Protein AF-A0A841VT91-F1 (afdb_monomer_lite)

pLDDT: mean 82.12, std 13.59, range [42.03, 96.12]

Foldseek 3Di:
DDDDAAEFEFEDQDPFKWKWWWKDAPNDIFTWIAGPVVLDIDGDDPVVVCVQPDDDPPTDGAADDPVVQVVRRVSNLVSVCVVVVHDSVRMGTHYMYIHHYPPDDHPVVVVVVVD

Radius of gyration: 14.69 Å; chains: 1; bounding box: 45×31×35 Å

Secondary structure (DSSP, 8-state):
-----EEEEEEESSSS-EEEEEEEETTEEEEEEEEGGGTEEE---HHHHHHHH---TT--B----HHHHHHHHHHHHHHHHHHHT--GGG-EEEEEEEEEETTSPPHHHHHHTT-

Structure (mmCIF, N/CA/C/O backbone):
data_AF-A0A841VT91-F1
#
_entry.id   AF-A0A841VT91-F1
#
loop_
_atom_site.group_PDB
_atom_site.id
_atom_site.type_symbol
_atom_site.label_atom_id
_atom_site.label_alt_id
_atom_site.label_comp_id
_atom_site.label_asym_id
_atom_site.label_entity_id
_atom_site.label_seq_id
_atom_site.pdbx_PDB_ins_code
_atom_site.Cartn_x
_atom_site.Cartn_y
_atom_site.Cartn_z
_atom_site.occupancy
_atom_site.B_iso_or_equiv
_atom_site.auth_seq_id
_atom_site.auth_comp_id
_atom_site.auth_asym_id
_atom_site.auth_atom_id
_atom_site.pdbx_PDB_model_num
ATOM 1 N N . ARG A 1 1 ? 3.147 -4.974 18.853 1.00 42.34 1 ARG A N 1
ATOM 2 C CA . ARG A 1 1 ? 3.419 -6.268 18.176 1.00 42.34 1 ARG A CA 1
ATOM 3 C C . ARG A 1 1 ? 3.186 -6.048 16.687 1.00 42.34 1 ARG A C 1
ATOM 5 O O . ARG A 1 1 ? 2.037 -5.852 16.323 1.00 42.34 1 ARG A O 1
ATOM 12 N N . ARG A 1 2 ? 4.236 -5.997 15.857 1.00 49.66 2 ARG A N 1
ATOM 13 C CA . ARG A 1 2 ? 4.069 -5.920 14.396 1.00 49.66 2 ARG A CA 1
ATOM 14 C C . ARG A 1 2 ? 3.514 -7.267 13.924 1.00 49.66 2 ARG A C 1
ATOM 16 O O . ARG A 1 2 ? 4.205 -8.274 14.042 1.00 49.66 2 ARG A O 1
ATOM 23 N N . LYS A 1 3 ? 2.246 -7.314 13.512 1.00 55.97 3 LYS A N 1
ATOM 24 C CA . LYS A 1 3 ? 1.715 -8.465 12.771 1.00 55.97 3 LYS A CA 1
ATOM 25 C C . LYS A 1 3 ? 2.389 -8.451 11.395 1.00 55.97 3 LYS A C 1
ATOM 27 O O . LYS A 1 3 ? 2.467 -7.391 10.784 1.00 55.97 3 LYS A O 1
ATOM 32 N N . CYS A 1 4 ? 2.923 -9.590 10.955 1.00 54.09 4 CYS A N 1
ATOM 33 C CA . CYS A 1 4 ? 3.483 -9.730 9.610 1.00 54.09 4 CYS A CA 1
ATOM 34 C C . CYS A 1 4 ? 2.348 -9.567 8.596 1.00 54.09 4 CYS A C 1
ATOM 36 O O . CYS A 1 4 ? 1.509 -10.456 8.467 1.00 54.09 4 CYS A O 1
ATOM 38 N N . CYS A 1 5 ? 2.293 -8.422 7.924 1.00 66.56 5 CYS A N 1
ATOM 39 C CA . CYS A 1 5 ? 1.486 -8.265 6.723 1.00 66.56 5 CYS A CA 1
ATOM 40 C C . CYS A 1 5 ? 2.214 -8.913 5.543 1.00 66.56 5 CYS A C 1
ATOM 42 O O . CYS A 1 5 ? 3.443 -9.005 5.532 1.00 66.56 5 CYS A O 1
ATOM 44 N N . ILE A 1 6 ? 1.461 -9.333 4.534 1.00 80.38 6 ILE A N 1
ATOM 45 C CA . ILE A 1 6 ? 2.052 -9.805 3.281 1.00 80.38 6 ILE A CA 1
ATOM 46 C C . ILE A 1 6 ? 2.547 -8.582 2.508 1.00 80.38 6 ILE A C 1
ATOM 48 O O . ILE A 1 6 ? 1.780 -7.640 2.311 1.00 80.38 6 ILE A O 1
ATOM 52 N N . VAL A 1 7 ? 3.805 -8.600 2.075 1.00 81.25 7 VAL A N 1
ATOM 53 C CA . VAL A 1 7 ? 4.404 -7.552 1.242 1.00 81.25 7 VAL A CA 1
ATOM 54 C C . VAL A 1 7 ? 4.814 -8.172 -0.086 1.00 81.25 7 VAL A C 1
ATOM 56 O O . VAL A 1 7 ? 5.446 -9.227 -0.110 1.00 81.25 7 VAL A O 1
ATOM 59 N N . SER A 1 8 ? 4.416 -7.543 -1.185 1.00 82.56 8 SER A N 1
ATOM 60 C CA . SER A 1 8 ? 4.734 -7.976 -2.544 1.00 82.56 8 SER A CA 1
ATOM 61 C C . SER A 1 8 ? 4.929 -6.759 -3.448 1.00 82.56 8 SER A C 1
ATOM 63 O O . SER A 1 8 ? 4.567 -5.638 -3.083 1.00 82.56 8 SER A O 1
ATOM 65 N N . ALA A 1 9 ? 5.486 -6.974 -4.633 1.00 85.12 9 ALA A N 1
ATOM 66 C CA . ALA A 1 9 ? 5.634 -5.965 -5.665 1.00 85.12 9 ALA A CA 1
ATOM 67 C C . ALA A 1 9 ? 5.339 -6.593 -7.030 1.00 85.12 9 ALA A C 1
ATOM 69 O O . ALA A 1 9 ? 5.657 -7.761 -7.261 1.00 85.12 9 ALA A O 1
ATOM 70 N N . LYS A 1 10 ? 4.734 -5.820 -7.932 1.00 85.75 10 LYS A N 1
ATOM 71 C CA . LYS A 1 10 ? 4.525 -6.218 -9.324 1.00 85.75 10 LYS A CA 1
ATOM 72 C C . LYS A 1 10 ? 4.740 -5.048 -10.271 1.00 85.75 10 LYS A C 1
ATOM 74 O O . LYS A 1 10 ? 4.557 -3.891 -9.886 1.00 85.75 10 LYS A O 1
ATOM 79 N N . ILE A 1 11 ? 5.063 -5.374 -11.514 1.00 84.38 11 ILE A N 1
ATOM 80 C CA . ILE A 1 11 ? 5.121 -4.401 -12.599 1.00 84.38 11 ILE A CA 1
ATOM 81 C C . ILE A 1 11 ? 3.699 -3.947 -12.978 1.00 84.38 11 ILE A C 1
ATOM 83 O O . ILE A 1 11 ? 2.736 -4.720 -12.919 1.00 84.38 11 ILE A O 1
ATOM 87 N N . THR A 1 12 ? 3.553 -2.673 -13.333 1.00 82.44 12 THR A N 1
ATOM 88 C CA . THR A 1 12 ? 2.319 -2.063 -13.834 1.00 82.44 12 THR A CA 1
ATOM 89 C C . THR A 1 12 ? 2.586 -1.254 -15.103 1.00 82.44 12 THR A C 1
ATOM 91 O O . THR A 1 12 ? 3.668 -0.700 -15.291 1.00 82.44 12 THR A O 1
ATOM 94 N N . GLN A 1 13 ? 1.558 -1.151 -15.948 1.00 82.06 13 GLN A N 1
ATOM 95 C CA . GLN A 1 13 ? 1.547 -0.301 -17.144 1.00 82.06 13 GLN A CA 1
ATOM 96 C C . GLN A 1 13 ? 1.301 1.180 -16.814 1.00 82.06 13 GLN A C 1
ATOM 98 O O . GLN A 1 13 ? 1.413 2.041 -17.687 1.00 82.06 13 GLN A O 1
ATOM 103 N N . ASP A 1 14 ? 0.935 1.488 -15.567 1.00 83.88 14 ASP A N 1
ATOM 104 C CA . ASP A 1 14 ? 0.786 2.868 -15.118 1.00 83.88 14 ASP A CA 1
ATOM 105 C C . ASP A 1 14 ? 2.142 3.584 -15.107 1.00 83.88 14 ASP A C 1
ATOM 107 O O . ASP A 1 14 ? 3.165 3.025 -14.723 1.00 83.88 14 ASP A O 1
ATOM 111 N N . SER A 1 15 ? 2.143 4.865 -15.480 1.00 83.38 15 SER A N 1
ATOM 112 C CA . SER A 1 15 ? 3.361 5.683 -15.549 1.00 83.38 15 SER A CA 1
ATOM 113 C C . SER A 1 15 ? 3.877 6.160 -14.189 1.00 83.38 15 SER A C 1
ATOM 115 O O . SER A 1 15 ? 4.935 6.780 -14.117 1.00 83.38 15 SER A O 1
ATOM 117 N N . GLU A 1 16 ? 3.097 5.983 -13.122 1.00 87.69 16 GLU A N 1
ATOM 118 C CA . GLU A 1 16 ? 3.427 6.476 -11.785 1.00 87.69 16 GLU A CA 1
ATOM 119 C C . GLU A 1 16 ? 3.388 5.340 -10.762 1.00 87.69 16 GLU A C 1
ATOM 121 O O . GLU A 1 16 ? 2.418 4.574 -10.749 1.00 87.69 16 GLU A O 1
ATOM 126 N N . PRO A 1 17 ? 4.389 5.250 -9.867 1.00 90.25 17 PRO A N 1
ATOM 127 C CA . PRO A 1 17 ? 4.388 4.230 -8.838 1.00 90.25 17 PRO A CA 1
ATOM 128 C C . PRO A 1 17 ? 3.231 4.456 -7.881 1.00 90.25 17 PRO A C 1
ATOM 130 O O . PRO A 1 17 ? 2.852 5.590 -7.565 1.00 90.25 17 PRO A O 1
ATOM 133 N N . SER A 1 18 ? 2.652 3.361 -7.415 1.00 92.31 18 SER A N 1
ATOM 134 C CA . SER A 1 18 ? 1.570 3.392 -6.440 1.00 92.31 18 SER A CA 1
ATOM 135 C C . SER A 1 18 ? 1.669 2.205 -5.499 1.00 92.31 18 SER A C 1
ATOM 137 O O . SER A 1 18 ? 2.278 1.186 -5.807 1.00 92.31 18 SER A O 1
ATOM 139 N N . VAL A 1 19 ? 1.054 2.331 -4.330 1.00 92.75 19 VAL A N 1
ATOM 140 C CA . VAL A 1 19 ? 0.990 1.256 -3.345 1.00 92.75 19 VAL A CA 1
ATOM 141 C C . VAL A 1 19 ? -0.455 0.912 -3.077 1.00 92.75 19 VAL A C 1
ATOM 143 O O . VAL A 1 19 ? -1.253 1.763 -2.684 1.00 92.75 19 VAL A O 1
ATOM 146 N N . TYR A 1 20 ? -0.781 -0.354 -3.289 1.00 92.62 20 TYR A N 1
ATOM 147 C CA . TYR A 1 20 ? -2.021 -0.933 -2.824 1.00 92.62 20 TYR A CA 1
ATOM 148 C C . TYR A 1 20 ? -1.864 -1.384 -1.369 1.00 92.62 20 TYR A C 1
ATOM 150 O O . TYR A 1 20 ? -0.912 -2.091 -1.039 1.00 92.62 20 TYR A O 1
ATOM 158 N N . VAL A 1 21 ? -2.807 -1.002 -0.508 1.00 93.19 21 VAL A N 1
ATOM 159 C CA . VAL A 1 21 ? -2.866 -1.438 0.893 1.00 93.19 21 VAL A CA 1
ATOM 160 C C . VAL A 1 21 ? -4.258 -1.975 1.194 1.00 93.19 21 VAL A C 1
ATOM 162 O O . VAL A 1 21 ? -5.254 -1.266 1.045 1.00 93.19 21 VAL A O 1
ATOM 165 N N . LEU A 1 22 ? -4.325 -3.215 1.676 1.00 92.50 22 LEU A N 1
ATOM 166 C CA . LEU A 1 22 ? -5.528 -3.761 2.290 1.00 92.50 22 LEU A CA 1
ATOM 167 C C . LEU A 1 22 ? -5.429 -3.592 3.801 1.00 92.50 22 LEU A C 1
ATOM 169 O O . LEU A 1 22 ? -4.498 -4.100 4.434 1.00 92.50 22 LEU A O 1
ATOM 173 N N . LEU A 1 23 ? -6.418 -2.926 4.385 1.00 93.56 23 LEU A N 1
ATOM 174 C CA . LEU A 1 23 ? -6.518 -2.765 5.828 1.00 93.56 23 LEU A CA 1
ATOM 175 C C . LEU A 1 23 ? -7.887 -3.184 6.350 1.00 93.56 23 LEU A C 1
ATOM 177 O O . LEU A 1 23 ? -8.883 -3.157 5.629 1.00 93.56 23 LEU A O 1
ATOM 181 N N . ASN A 1 24 ? -7.927 -3.572 7.619 1.00 92.62 24 ASN A N 1
ATOM 182 C CA . ASN A 1 24 ? -9.151 -3.791 8.371 1.00 92.62 24 ASN A CA 1
ATOM 183 C C . ASN A 1 24 ? -9.293 -2.702 9.433 1.00 92.62 24 ASN A C 1
ATOM 185 O O . ASN A 1 24 ? -8.387 -2.473 10.234 1.00 92.62 24 ASN A O 1
ATOM 189 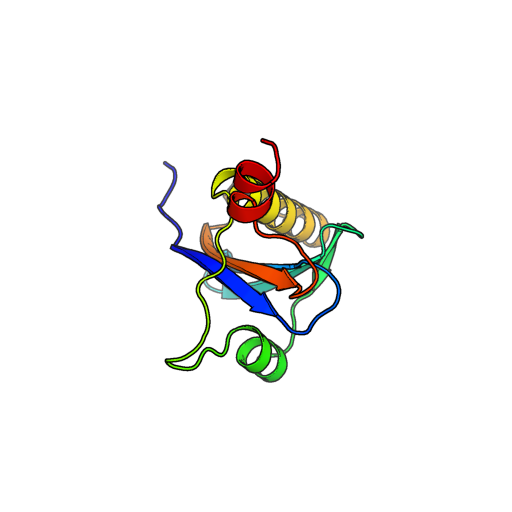N N . HIS A 1 25 ? -10.459 -2.071 9.451 1.00 94.50 25 HIS A N 1
ATOM 190 C CA . HIS A 1 25 ? -10.868 -1.122 10.471 1.00 94.50 25 HIS A CA 1
ATOM 191 C C . HIS A 1 25 ? -12.318 -1.430 10.856 1.00 94.50 25 HIS A C 1
ATOM 193 O O . HIS A 1 25 ? -13.196 -1.516 9.998 1.00 94.50 25 HIS A O 1
ATOM 199 N N . ASN A 1 26 ? -12.586 -1.652 12.147 1.00 91.88 26 ASN A N 1
ATOM 200 C CA . ASN A 1 26 ? -13.929 -1.955 12.661 1.00 91.88 26 ASN A CA 1
ATOM 201 C C . ASN A 1 26 ? -14.670 -3.088 11.916 1.00 91.88 26 ASN A C 1
ATOM 203 O O . ASN A 1 26 ? -15.867 -2.991 11.640 1.00 91.88 26 ASN A O 1
ATOM 207 N N . LYS A 1 27 ? -13.962 -4.189 11.619 1.00 90.81 27 LYS A N 1
ATOM 208 C CA . LYS A 1 27 ? -14.474 -5.371 10.888 1.00 90.81 27 LYS A CA 1
ATOM 209 C C . LYS A 1 27 ? -14.880 -5.082 9.437 1.00 90.81 27 LYS A C 1
ATOM 211 O O . LYS A 1 27 ? -15.627 -5.861 8.844 1.00 90.81 27 LYS A O 1
ATOM 216 N N . LYS A 1 28 ? -14.413 -3.970 8.870 1.00 92.81 28 LYS A N 1
ATOM 217 C CA . LYS A 1 28 ? -14.579 -3.626 7.460 1.00 92.81 28 LYS A CA 1
ATOM 218 C C . LYS A 1 28 ? -13.218 -3.577 6.788 1.00 92.81 28 LYS A C 1
ATOM 220 O O . LYS A 1 28 ? -12.279 -2.973 7.303 1.00 92.81 28 LYS A O 1
ATOM 225 N N . TYR A 1 29 ? -13.142 -4.214 5.627 1.00 92.00 29 TYR A N 1
ATOM 226 C CA . TYR A 1 29 ? -11.961 -4.175 4.782 1.00 92.00 29 TYR A CA 1
ATOM 227 C C . TYR A 1 29 ? -12.002 -2.941 3.887 1.00 92.00 29 TYR A C 1
ATOM 229 O O . TYR A 1 29 ? -13.019 -2.674 3.246 1.00 92.00 29 TYR A O 1
ATOM 237 N N . HIS A 1 30 ? -10.885 -2.225 3.829 1.00 93.19 30 HIS A N 1
ATOM 238 C CA . HIS A 1 30 ? -10.682 -1.086 2.947 1.00 93.19 30 HIS A CA 1
ATOM 239 C C . HIS A 1 30 ? -9.504 -1.372 2.023 1.00 93.19 30 HIS A C 1
ATOM 241 O O . HIS A 1 30 ? -8.401 -1.684 2.473 1.00 93.19 30 HIS A O 1
ATOM 247 N N . ALA A 1 31 ? -9.774 -1.278 0.726 1.00 93.44 31 ALA A N 1
ATOM 248 C CA . ALA A 1 31 ? -8.798 -1.416 -0.338 1.00 93.44 31 ALA A CA 1
ATOM 249 C C . ALA A 1 31 ? -8.339 -0.021 -0.755 1.00 93.44 31 ALA A C 1
ATOM 251 O O . ALA A 1 31 ? -9.106 0.734 -1.354 1.00 93.44 31 ALA A O 1
ATOM 252 N N . LEU A 1 32 ? -7.103 0.325 -0.416 1.00 94.62 32 LEU A N 1
ATOM 253 C CA . LEU A 1 32 ? -6.539 1.640 -0.674 1.00 94.62 32 LEU A CA 1
ATOM 254 C C . LEU A 1 32 ? -5.528 1.574 -1.808 1.00 94.62 32 LEU A C 1
ATOM 256 O O . LEU A 1 32 ? -4.748 0.630 -1.886 1.00 94.62 32 LEU A 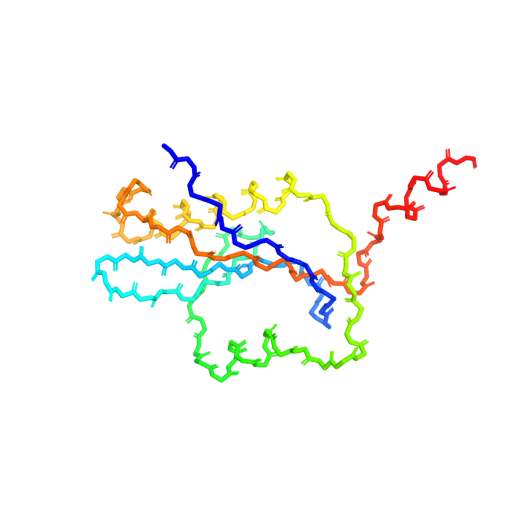O 1
ATOM 260 N N . VAL A 1 33 ? -5.501 2.610 -2.640 1.00 93.88 33 VAL A N 1
ATOM 261 C CA . VAL A 1 33 ? -4.400 2.879 -3.567 1.00 93.88 33 VAL A CA 1
ATOM 262 C C . VAL A 1 33 ? -3.831 4.249 -3.238 1.00 93.88 33 VAL A C 1
ATOM 264 O O . VAL A 1 33 ? -4.562 5.246 -3.229 1.00 93.88 33 VAL A O 1
ATOM 267 N N . TYR A 1 34 ? -2.536 4.278 -2.951 1.00 94.94 34 TYR A N 1
ATOM 268 C CA . TYR A 1 34 ? -1.780 5.473 -2.617 1.00 94.94 34 TYR A CA 1
ATOM 269 C C . TYR A 1 34 ? -0.777 5.801 -3.712 1.00 94.94 34 TYR A C 1
ATOM 271 O O . TYR A 1 34 ? 0.038 4.958 -4.077 1.00 94.94 34 TYR A O 1
ATOM 279 N N . THR A 1 35 ? -0.811 7.038 -4.198 1.00 93.25 35 THR A N 1
ATOM 280 C CA . THR A 1 35 ? 0.168 7.555 -5.157 1.00 93.25 35 THR A CA 1
ATOM 281 C C . THR A 1 35 ? 1.146 8.473 -4.410 1.00 93.25 35 THR A C 1
ATOM 283 O O . THR A 1 35 ? 0.749 9.564 -3.987 1.00 93.25 35 THR A O 1
ATOM 286 N N . PRO A 1 36 ? 2.425 8.083 -4.228 1.00 90.50 36 PRO A N 1
ATOM 287 C CA . PRO A 1 36 ? 3.373 8.839 -3.405 1.00 90.50 36 PRO A CA 1
ATOM 288 C C . PRO A 1 36 ? 3.630 10.258 -3.920 1.00 90.50 36 PRO A C 1
ATOM 290 O O . PRO A 1 36 ? 3.747 11.191 -3.128 1.00 90.50 36 PRO A O 1
ATOM 293 N N . LYS A 1 37 ? 3.640 10.438 -5.248 1.00 89.88 37 LYS A N 1
ATOM 294 C CA . LYS A 1 37 ? 3.926 11.715 -5.919 1.00 89.88 37 LYS A CA 1
ATOM 295 C C . LYS A 1 37 ? 3.026 12.867 -5.462 1.00 89.88 37 LYS A C 1
ATOM 297 O O . LYS A 1 37 ? 3.489 13.997 -5.350 1.00 89.88 37 LYS A O 1
ATOM 302 N N . ASN A 1 38 ? 1.744 12.596 -5.221 1.00 91.06 38 ASN A N 1
ATOM 303 C CA . ASN A 1 38 ? 0.752 13.602 -4.827 1.00 91.06 38 ASN A CA 1
ATOM 304 C C . ASN A 1 38 ? 0.116 13.319 -3.455 1.00 91.06 38 ASN A C 1
ATOM 306 O O . ASN A 1 38 ? -0.836 13.999 -3.076 1.00 91.06 38 ASN A O 1
ATOM 310 N N . GLN A 1 39 ? 0.631 12.321 -2.730 1.00 90.25 39 GLN A N 1
ATOM 311 C CA . GLN A 1 39 ? 0.131 11.858 -1.433 1.00 90.25 39 GLN A CA 1
ATOM 312 C C . GLN A 1 39 ? -1.374 11.535 -1.426 1.00 90.25 39 GLN A C 1
ATOM 314 O O . GLN A 1 39 ? -2.053 11.647 -0.401 1.00 90.25 39 GLN A O 1
ATOM 319 N N . GLN A 1 40 ? -1.925 11.150 -2.577 1.00 92.31 40 GLN A N 1
ATOM 320 C CA . GLN A 1 40 ? -3.352 10.908 -2.712 1.00 92.31 40 GLN A CA 1
ATOM 321 C C . GLN A 1 40 ? -3.689 9.464 -2.356 1.0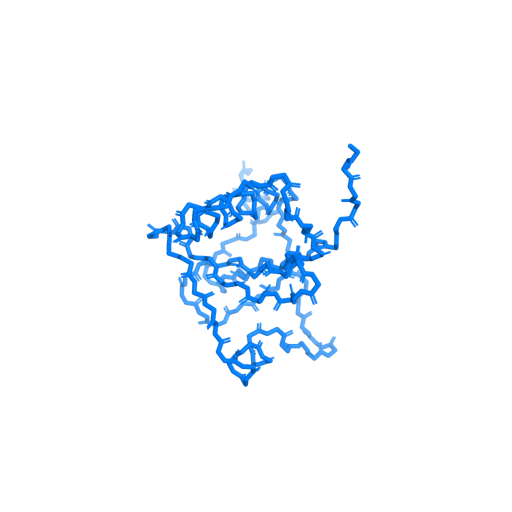0 92.31 40 GLN A C 1
ATOM 323 O O . GLN A 1 40 ? -3.120 8.532 -2.918 1.00 92.31 40 GLN A O 1
ATOM 328 N N . VAL A 1 41 ? -4.692 9.287 -1.493 1.00 94.00 41 VAL A N 1
ATOM 329 C CA . VAL A 1 41 ? -5.321 7.988 -1.226 1.00 94.00 41 VAL A CA 1
ATOM 330 C C . VAL A 1 41 ? -6.676 7.913 -1.917 1.00 94.00 41 VAL A C 1
ATOM 332 O O . VAL A 1 41 ? -7.517 8.814 -1.784 1.00 94.00 41 VAL A O 1
ATOM 335 N N . ARG A 1 42 ? -6.909 6.809 -2.625 1.00 93.31 42 ARG A N 1
ATOM 336 C CA . ARG A 1 42 ? -8.178 6.485 -3.281 1.00 93.31 42 ARG A CA 1
ATOM 337 C C . ARG A 1 42 ? -8.672 5.116 -2.817 1.00 93.31 42 ARG A C 1
ATOM 339 O O . ARG A 1 42 ? -7.871 4.232 -2.539 1.00 93.31 42 ARG A O 1
ATOM 346 N N . GLU A 1 43 ? -9.989 4.955 -2.787 1.00 91.69 43 GLU A N 1
ATOM 347 C CA . GLU A 1 43 ? -10.670 3.672 -2.570 1.00 91.69 43 GLU A CA 1
ATOM 348 C C . GLU A 1 43 ? -11.329 3.279 -3.901 1.00 91.69 43 GLU A C 1
ATOM 350 O O . GLU A 1 43 ? -12.452 3.715 -4.173 1.00 91.69 43 GLU A O 1
ATOM 355 N N . PRO A 1 44 ? -10.606 2.594 -4.810 1.00 87.06 44 PRO A N 1
ATOM 356 C CA . PRO A 1 44 ? -11.162 2.207 -6.101 1.00 87.06 44 PRO A CA 1
ATOM 357 C C . PRO A 1 44 ? -12.312 1.208 -5.938 1.00 87.06 44 PRO A C 1
ATOM 359 O O . PRO A 1 44 ? -12.377 0.450 -4.971 1.00 87.06 44 PRO A O 1
ATOM 362 N N . ASP A 1 45 ? -13.210 1.184 -6.924 1.00 86.31 45 ASP A N 1
ATOM 363 C CA . ASP A 1 45 ? -14.213 0.126 -7.019 1.00 86.31 45 ASP A CA 1
ATOM 364 C C . ASP A 1 45 ? -13.558 -1.257 -7.202 1.00 86.31 45 ASP A C 1
ATOM 366 O O . ASP A 1 45 ? -12.407 -1.381 -7.631 1.00 86.31 45 ASP A O 1
ATOM 370 N N . ILE A 1 46 ? -14.305 -2.312 -6.867 1.00 79.81 46 ILE A N 1
ATOM 371 C CA . ILE A 1 46 ? -13.785 -3.685 -6.850 1.00 79.81 46 ILE A CA 1
ATOM 372 C C . ILE A 1 46 ? -13.270 -4.144 -8.221 1.00 79.81 46 ILE A C 1
ATOM 374 O O . ILE A 1 46 ? -12.308 -4.900 -8.286 1.00 79.81 46 ILE A O 1
ATOM 378 N N . ILE A 1 47 ? -13.864 -3.670 -9.320 1.00 80.12 47 ILE A N 1
ATOM 379 C CA . ILE A 1 47 ? -13.464 -4.060 -10.679 1.00 80.12 47 ILE A CA 1
ATOM 380 C C . ILE A 1 47 ? -12.102 -3.450 -11.014 1.00 80.12 47 ILE A C 1
ATOM 382 O O . ILE A 1 47 ? -11.198 -4.158 -11.455 1.00 80.12 47 ILE A O 1
ATOM 386 N N . LYS A 1 48 ? -11.924 -2.150 -10.755 1.00 77.81 48 LYS A N 1
ATOM 387 C CA . LYS A 1 48 ? -10.634 -1.470 -10.933 1.00 77.81 48 LYS A CA 1
ATOM 388 C C . LYS A 1 48 ? -9.563 -2.066 -10.039 1.00 77.81 48 LYS A C 1
ATOM 390 O O . LYS A 1 48 ? -8.431 -2.215 -10.483 1.00 77.81 48 LYS A O 1
ATOM 395 N N . LEU A 1 49 ? -9.926 -2.433 -8.811 1.00 80.06 49 LEU A N 1
ATOM 396 C CA . LEU A 1 49 ? -9.005 -3.099 -7.906 1.00 80.06 49 LEU A CA 1
ATOM 397 C C . LEU A 1 49 ? -8.539 -4.441 -8.471 1.00 80.06 49 LEU A C 1
ATOM 399 O O . LEU A 1 49 ? -7.339 -4.681 -8.519 1.00 80.06 49 LEU A O 1
ATOM 403 N N . LEU A 1 50 ? -9.469 -5.295 -8.908 1.00 79.88 50 LEU A N 1
ATOM 404 C CA . LEU A 1 50 ? -9.140 -6.608 -9.462 1.00 79.88 50 LEU A CA 1
ATOM 405 C C . LEU A 1 50 ? -8.240 -6.488 -10.690 1.00 79.88 50 LEU A C 1
ATOM 407 O O . LEU A 1 50 ? -7.252 -7.206 -10.767 1.00 79.88 50 LEU A O 1
ATOM 411 N N . ASN A 1 51 ? -8.504 -5.537 -11.587 1.00 77.31 51 ASN A N 1
ATOM 412 C CA . ASN A 1 51 ? -7.617 -5.273 -12.724 1.00 77.31 51 ASN A CA 1
ATOM 413 C C . ASN A 1 51 ? -6.210 -4.849 -12.273 1.00 77.31 51 ASN A C 1
ATOM 415 O O . ASN A 1 51 ? -5.213 -5.259 -12.859 1.00 77.31 51 ASN A O 1
ATOM 419 N N . LEU A 1 52 ? -6.128 -4.060 -11.202 1.00 74.38 52 LEU A N 1
ATOM 420 C CA . LEU A 1 52 ? -4.878 -3.536 -10.666 1.00 74.38 52 LEU A CA 1
ATOM 421 C C . LEU A 1 52 ? -4.079 -4.565 -9.858 1.00 74.38 52 LEU A C 1
ATOM 423 O O . LEU A 1 52 ? -2.864 -4.439 -9.787 1.00 74.38 52 LEU A O 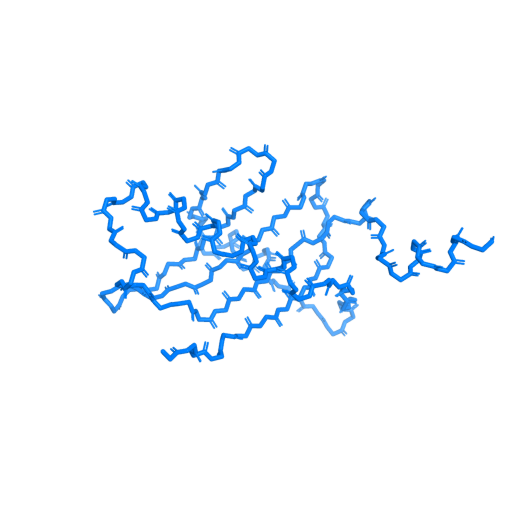1
ATOM 427 N N . ILE A 1 53 ? -4.695 -5.612 -9.302 1.00 74.75 53 ILE A N 1
ATOM 428 C CA . ILE A 1 53 ? -3.992 -6.678 -8.556 1.00 74.75 53 ILE A CA 1
ATOM 429 C C . ILE A 1 53 ? -3.928 -8.016 -9.299 1.00 74.75 53 ILE A C 1
ATOM 431 O O . ILE A 1 53 ? -3.228 -8.912 -8.840 1.00 74.75 53 ILE A O 1
ATOM 435 N N . ALA A 1 54 ? -4.619 -8.159 -10.432 1.00 74.19 54 ALA A N 1
ATOM 436 C CA . ALA A 1 54 ? -4.559 -9.365 -11.246 1.00 74.19 54 ALA A CA 1
ATOM 437 C C . ALA A 1 54 ? -3.115 -9.642 -11.681 1.00 74.19 54 ALA A C 1
ATOM 439 O O . ALA A 1 54 ? -2.413 -8.743 -12.155 1.00 74.19 54 ALA A O 1
ATOM 440 N N . CYS A 1 55 ? -2.704 -10.891 -11.506 1.00 67.81 55 CYS A N 1
ATOM 441 C CA . CYS A 1 55 ? -1.451 -11.443 -11.993 1.00 67.81 55 CYS A CA 1
ATOM 442 C C . CYS A 1 55 ? -1.781 -12.737 -12.743 1.00 67.81 55 CYS A C 1
ATOM 444 O O . CYS A 1 55 ? -2.716 -13.453 -12.373 1.00 67.81 55 CYS A O 1
ATOM 446 N N . ASN A 1 56 ? -1.033 -13.024 -13.798 1.00 68.44 56 ASN A N 1
ATOM 447 C CA . ASN A 1 56 ? -0.986 -14.333 -14.445 1.00 68.44 56 ASN A CA 1
ATOM 448 C C . ASN A 1 56 ? 0.298 -15.072 -14.021 1.00 68.44 56 ASN A C 1
ATOM 450 O O . ASN A 1 56 ? 1.133 -14.519 -13.307 1.00 68.44 56 ASN A O 1
ATOM 454 N N . GLU A 1 57 ? 0.444 -16.329 -14.441 1.00 60.44 57 GLU A N 1
ATOM 455 C CA . GLU A 1 57 ? 1.617 -17.157 -14.113 1.00 60.44 57 GLU A CA 1
ATOM 456 C C . GLU A 1 57 ? 2.934 -16.566 -14.652 1.00 60.44 57 GLU A C 1
ATOM 458 O O . GLU A 1 57 ? 3.992 -16.818 -14.082 1.00 60.44 57 GLU A O 1
ATOM 463 N N . ASP A 1 58 ? 2.851 -15.715 -15.678 1.00 64.12 58 ASP A N 1
ATOM 464 C CA . ASP A 1 58 ? 3.984 -15.041 -16.319 1.00 64.12 58 ASP A CA 1
ATOM 465 C C . ASP A 1 58 ? 4.295 -13.653 -15.722 1.00 64.12 58 ASP A C 1
ATOM 467 O O . ASP A 1 58 ? 5.148 -12.935 -16.241 1.00 64.12 58 ASP A O 1
ATOM 471 N N . THR A 1 59 ? 3.590 -13.222 -14.667 1.00 64.12 59 THR A N 1
ATOM 472 C CA . THR A 1 59 ? 3.790 -11.879 -14.098 1.00 64.12 59 THR A CA 1
ATOM 473 C C . THR A 1 59 ? 5.144 -11.800 -13.401 1.00 64.12 59 THR A C 1
ATOM 475 O O . THR A 1 59 ? 5.359 -12.442 -12.371 1.00 64.12 59 THR A O 1
ATOM 478 N N . GLU A 1 60 ? 6.043 -10.982 -13.951 1.00 61.03 60 GLU A N 1
ATOM 479 C CA . GLU A 1 60 ? 7.374 -10.752 -13.394 1.00 61.03 60 GLU A CA 1
ATOM 480 C C . GLU A 1 60 ? 7.297 -10.218 -11.958 1.00 61.03 60 GLU A C 1
ATOM 482 O O . GLU A 1 60 ? 6.560 -9.277 -11.636 1.00 61.03 60 GLU A O 1
ATOM 487 N N . ILE A 1 61 ? 8.083 -10.839 -11.078 1.00 63.91 61 ILE A N 1
ATOM 488 C CA . ILE A 1 61 ? 8.251 -10.389 -9.699 1.00 63.91 61 ILE A CA 1
ATOM 489 C C . ILE A 1 61 ? 9.142 -9.150 -9.737 1.00 63.91 61 ILE A C 1
ATOM 491 O O . ILE A 1 61 ? 10.319 -9.244 -10.078 1.00 63.91 61 ILE A O 1
ATOM 495 N N . ALA A 1 62 ? 8.593 -7.999 -9.358 1.00 63.22 62 ALA A N 1
ATOM 496 C CA . ALA A 1 62 ? 9.382 -6.779 -9.260 1.00 63.22 62 ALA A CA 1
ATOM 497 C C . ALA A 1 62 ? 10.332 -6.865 -8.054 1.00 63.22 62 ALA A C 1
ATOM 499 O O . ALA A 1 62 ? 9.902 -7.159 -6.933 1.00 63.22 62 ALA A O 1
ATOM 500 N N . VAL A 1 63 ? 11.618 -6.581 -8.271 1.00 64.88 63 VAL A N 1
ATOM 501 C CA . VAL A 1 63 ? 12.602 -6.459 -7.189 1.00 64.88 63 VAL A CA 1
ATOM 502 C C . VAL A 1 63 ? 12.485 -5.059 -6.600 1.00 64.88 63 VAL A C 1
ATOM 504 O O . VAL A 1 63 ? 12.757 -4.063 -7.270 1.00 64.88 63 VAL A O 1
ATOM 507 N N . VAL A 1 64 ? 12.044 -4.989 -5.348 1.00 68.69 64 VAL A N 1
ATOM 508 C CA . VAL A 1 64 ? 11.788 -3.739 -4.629 1.00 68.69 64 VAL A CA 1
ATOM 509 C C . VAL A 1 64 ? 12.290 -3.867 -3.196 1.00 68.69 64 VAL A C 1
ATOM 511 O O . VAL A 1 64 ? 12.079 -4.904 -2.559 1.00 68.69 64 VAL A O 1
ATOM 514 N N . ASP A 1 65 ? 12.911 -2.803 -2.679 1.00 78.44 65 ASP A N 1
ATOM 515 C CA . ASP A 1 65 ? 13.284 -2.713 -1.272 1.00 78.44 65 ASP A CA 1
ATOM 516 C C . ASP A 1 65 ? 12.051 -2.825 -0.364 1.00 78.44 65 ASP A C 1
ATOM 518 O O . ASP A 1 65 ? 11.107 -2.031 -0.416 1.00 78.44 65 ASP A O 1
ATOM 522 N N . TYR A 1 66 ? 12.084 -3.813 0.528 1.00 78.25 66 TYR A N 1
ATOM 523 C CA . TYR A 1 66 ? 11.064 -4.011 1.548 1.00 78.25 66 TYR A CA 1
ATOM 524 C C . TYR A 1 66 ? 10.902 -2.772 2.444 1.00 78.25 66 TYR A C 1
ATOM 526 O O . TYR A 1 66 ? 9.780 -2.452 2.841 1.00 78.25 66 TYR A O 1
ATOM 534 N N . GLY A 1 67 ? 11.999 -2.063 2.743 1.00 82.44 67 GLY A N 1
ATOM 535 C CA . GLY A 1 67 ? 11.982 -0.829 3.532 1.00 82.44 67 GLY A CA 1
ATOM 536 C C . GLY A 1 67 ? 11.110 0.248 2.892 1.00 82.44 67 GLY A C 1
ATOM 537 O O . GLY A 1 67 ? 10.205 0.774 3.540 1.00 82.44 67 GLY A O 1
ATOM 538 N N . LEU A 1 68 ? 11.304 0.491 1.595 1.00 85.06 68 LEU A N 1
ATOM 539 C CA . LEU A 1 68 ? 10.490 1.428 0.823 1.00 85.06 68 LEU A CA 1
ATOM 540 C C . LEU A 1 68 ? 8.996 1.066 0.854 1.00 85.06 68 LEU A C 1
ATOM 542 O O . LEU A 1 68 ? 8.148 1.930 1.082 1.00 85.06 68 LEU A O 1
ATOM 546 N N . VAL A 1 69 ? 8.644 -0.206 0.650 1.00 87.56 69 VAL A N 1
ATOM 547 C CA . VAL A 1 69 ? 7.230 -0.630 0.625 1.00 87.56 69 VAL A CA 1
ATOM 548 C C . VAL A 1 69 ? 6.565 -0.457 1.987 1.00 87.56 69 VAL A C 1
ATOM 550 O O . VAL A 1 69 ? 5.407 -0.035 2.067 1.00 87.56 69 VAL A O 1
ATOM 553 N N . GLU A 1 70 ? 7.298 -0.739 3.062 1.00 87.25 70 GLU A N 1
ATOM 554 C CA . GLU A 1 70 ? 6.856 -0.483 4.430 1.00 87.25 70 GLU A CA 1
ATOM 555 C C . GLU A 1 70 ? 6.585 1.008 4.658 1.00 87.25 70 GLU A C 1
ATOM 557 O O . GLU A 1 70 ? 5.466 1.365 5.034 1.00 87.25 70 GLU A O 1
ATOM 562 N N . GLU A 1 71 ? 7.542 1.880 4.336 1.00 90.50 71 GLU A N 1
ATOM 563 C CA . GLU A 1 71 ? 7.405 3.334 4.492 1.00 90.50 71 GLU A CA 1
ATOM 564 C C . GLU A 1 71 ? 6.223 3.900 3.695 1.00 90.50 71 GLU A C 1
ATOM 566 O O . GLU A 1 71 ? 5.425 4.687 4.216 1.00 90.50 71 GLU A O 1
ATOM 571 N N . LEU A 1 72 ? 6.062 3.468 2.442 1.00 91.94 72 LEU A N 1
ATOM 572 C CA . LEU A 1 72 ? 4.955 3.903 1.594 1.00 91.94 72 LEU A CA 1
ATOM 573 C C . LEU A 1 72 ? 3.604 3.401 2.107 1.00 91.94 72 LEU A C 1
ATOM 575 O O . LEU A 1 72 ? 2.604 4.119 2.020 1.00 91.94 72 LEU A O 1
ATOM 579 N N . SER A 1 73 ? 3.551 2.194 2.667 1.00 92.38 73 SER A N 1
ATOM 580 C CA . SER A 1 73 ? 2.319 1.673 3.257 1.00 92.38 73 SER A CA 1
ATOM 581 C C . SER A 1 73 ? 1.939 2.389 4.555 1.00 92.38 73 SER A C 1
ATOM 583 O O . SER A 1 73 ? 0.761 2.693 4.754 1.00 92.38 73 SER A O 1
ATOM 585 N N . ASP A 1 74 ? 2.916 2.750 5.390 1.00 93.44 74 ASP A N 1
ATOM 586 C CA . ASP A 1 74 ? 2.692 3.566 6.585 1.00 93.44 74 ASP A CA 1
ATOM 587 C C . ASP A 1 74 ? 2.203 4.969 6.195 1.00 93.44 74 ASP A C 1
ATOM 589 O O . ASP A 1 74 ? 1.254 5.494 6.789 1.00 93.44 74 ASP A O 1
ATOM 593 N N . ALA A 1 75 ? 2.781 5.556 5.140 1.00 94.00 75 ALA A N 1
ATOM 594 C CA . ALA A 1 75 ? 2.322 6.823 4.576 1.00 94.00 75 ALA A CA 1
ATOM 595 C C . ALA A 1 75 ? 0.879 6.732 4.048 1.00 94.00 75 ALA A C 1
ATOM 597 O O . ALA A 1 75 ? 0.065 7.610 4.345 1.00 94.00 75 ALA A O 1
ATOM 598 N N . CYS A 1 76 ? 0.534 5.652 3.336 1.00 95.31 76 CYS A N 1
ATOM 599 C CA . CYS A 1 76 ? -0.827 5.386 2.866 1.00 95.31 76 CYS A CA 1
ATOM 600 C C . CYS A 1 76 ? -1.827 5.317 4.029 1.00 95.31 76 CYS A C 1
ATOM 602 O O . CYS A 1 76 ? -2.867 5.982 3.990 1.00 95.31 76 CYS A O 1
ATOM 604 N N . ILE A 1 77 ? -1.527 4.527 5.067 1.00 94.62 77 ILE A N 1
ATOM 605 C CA . ILE A 1 77 ? -2.406 4.366 6.234 1.00 94.62 77 ILE A CA 1
ATOM 606 C C . ILE A 1 77 ? -2.573 5.705 6.943 1.00 94.62 77 ILE A C 1
ATOM 608 O O . ILE A 1 77 ? -3.698 6.108 7.226 1.00 94.62 77 ILE A O 1
ATOM 612 N N . LYS A 1 78 ? -1.482 6.444 7.163 1.00 94.81 78 LYS A N 1
ATOM 613 C CA . LYS A 1 78 ? -1.530 7.766 7.795 1.00 94.81 78 LYS A CA 1
ATOM 614 C C . LYS A 1 78 ? -2.389 8.748 6.999 1.00 94.81 78 LYS A C 1
ATOM 616 O O . LYS A 1 78 ? -3.215 9.446 7.585 1.00 94.81 78 LYS A O 1
ATOM 621 N N . ALA A 1 79 ? -2.234 8.791 5.676 1.00 95.00 79 ALA A N 1
ATOM 622 C CA . ALA A 1 79 ? -3.027 9.659 4.811 1.00 95.00 79 ALA A CA 1
ATOM 623 C C . ALA A 1 79 ? -4.525 9.303 4.853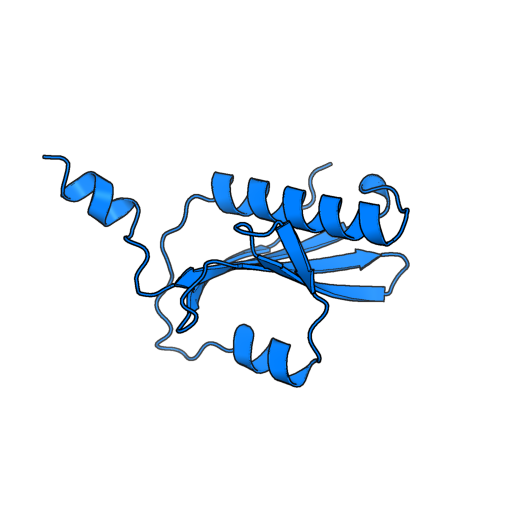 1.00 95.00 79 ALA A C 1
ATOM 625 O O . ALA A 1 79 ? -5.372 10.198 4.930 1.00 95.00 79 ALA A O 1
ATOM 626 N N . TRP A 1 80 ? -4.863 8.011 4.874 1.00 96.12 80 TRP A N 1
ATOM 627 C CA . TRP A 1 80 ? -6.246 7.558 5.019 1.00 96.12 80 TRP A CA 1
ATOM 628 C C . TRP A 1 80 ? -6.822 7.874 6.405 1.00 96.12 80 TRP A C 1
ATOM 630 O O . TRP A 1 80 ? -7.894 8.470 6.496 1.00 96.12 80 TRP A O 1
ATOM 640 N N . CYS A 1 81 ? -6.088 7.569 7.476 1.00 94.75 81 CYS A N 1
ATOM 641 C CA . CYS A 1 81 ? -6.485 7.866 8.851 1.00 94.75 81 CYS A CA 1
ATOM 642 C C . CYS A 1 81 ? -6.743 9.361 9.063 1.00 94.75 81 CYS A C 1
ATOM 644 O O . CYS A 1 81 ? -7.764 9.726 9.640 1.00 94.75 81 CYS A O 1
ATOM 646 N N . ASN A 1 82 ? -5.881 10.232 8.527 1.00 94.44 82 ASN A N 1
ATOM 647 C CA . ASN A 1 82 ? -6.075 11.682 8.581 1.00 94.44 82 ASN A CA 1
ATOM 648 C C . ASN A 1 82 ? -7.376 12.112 7.888 1.00 94.44 82 ASN A C 1
ATOM 650 O O . ASN A 1 82 ? -8.124 12.925 8.427 1.00 94.44 82 ASN A O 1
ATOM 654 N N . LYS A 1 83 ? -7.673 11.550 6.709 1.00 93.31 83 LYS A N 1
ATOM 655 C CA . LYS A 1 83 ? -8.906 11.843 5.964 1.00 93.31 83 LYS A CA 1
ATOM 656 C C . LYS A 1 83 ? -10.161 11.393 6.716 1.00 93.31 83 LYS A C 1
ATOM 658 O O . LYS A 1 83 ? -11.192 12.052 6.625 1.00 93.31 83 LYS A O 1
ATOM 663 N N . GLN A 1 84 ? -10.073 10.281 7.439 1.00 93.31 84 GLN A N 1
ATOM 664 C CA . GLN A 1 84 ? -11.191 9.681 8.166 1.00 93.31 84 GLN A CA 1
ATOM 665 C C . GLN A 1 84 ? -11.263 10.113 9.644 1.00 93.31 84 GLN A C 1
ATOM 667 O O . GLN A 1 84 ? -12.218 9.763 10.330 1.00 93.31 84 GLN A O 1
ATOM 672 N N . SER A 1 85 ? -10.288 10.892 10.131 1.00 93.75 85 SER A N 1
ATOM 673 C CA . SER A 1 85 ? -10.157 11.307 11.538 1.00 93.75 85 SER A CA 1
ATOM 674 C C . SER A 1 85 ? -10.099 10.130 12.527 1.00 93.75 85 SER A C 1
ATOM 676 O O . SER A 1 85 ? -10.777 10.140 13.552 1.00 93.75 85 SER A O 1
ATOM 678 N N . ILE A 1 86 ? -9.285 9.118 12.217 1.00 94.06 86 ILE A N 1
ATOM 679 C CA . ILE A 1 86 ? -9.099 7.899 13.030 1.00 94.06 86 ILE A CA 1
ATOM 680 C C . ILE A 1 86 ? -7.643 7.748 13.469 1.00 94.06 86 ILE A C 1
ATOM 682 O O . ILE A 1 86 ? -6.736 8.230 12.786 1.00 94.06 86 ILE A O 1
ATOM 686 N N . SER A 1 87 ? -7.399 7.043 14.577 1.00 92.12 87 SER A N 1
ATOM 687 C CA . SER A 1 87 ? -6.033 6.722 14.990 1.00 92.12 87 SER A CA 1
ATOM 688 C C . SER A 1 87 ? -5.458 5.583 14.136 1.00 92.12 87 SER A C 1
ATOM 690 O O . SER A 1 87 ? -6.126 4.564 13.949 1.00 92.12 87 SER A O 1
ATOM 692 N N . PRO A 1 88 ? -4.202 5.675 13.657 1.00 89.56 88 PRO A N 1
ATOM 693 C CA . PRO A 1 88 ? -3.520 4.554 13.002 1.00 89.56 88 PRO A CA 1
ATOM 694 C C . PRO A 1 88 ? -3.449 3.277 13.853 1.00 89.56 88 PRO A C 1
ATOM 696 O O . PRO A 1 88 ? -3.352 2.187 13.303 1.00 89.56 88 PRO A O 1
ATOM 699 N N . GLU A 1 89 ? -3.525 3.389 15.182 1.00 89.25 89 GLU A N 1
ATOM 700 C CA . GLU A 1 89 ? -3.514 2.233 16.092 1.00 89.25 89 GLU A CA 1
ATOM 701 C C . GLU A 1 89 ? -4.797 1.387 16.020 1.00 89.25 89 GLU A C 1
ATOM 703 O O . GLU A 1 89 ? -4.791 0.219 16.408 1.00 89.25 89 GLU A O 1
ATOM 708 N N . GLU A 1 90 ? -5.892 1.956 15.509 1.00 90.88 90 GLU A N 1
ATOM 709 C CA . GLU A 1 90 ? -7.184 1.275 15.342 1.00 90.88 90 GLU A CA 1
ATOM 710 C C . GLU A 1 90 ? -7.251 0.455 14.044 1.00 90.88 90 GLU A C 1
ATOM 712 O O . GLU A 1 90 ? -8.245 -0.224 13.768 1.00 90.88 90 GLU A O 1
ATOM 717 N N . VAL A 1 91 ? -6.193 0.517 13.236 1.00 92.62 91 VAL A N 1
ATOM 718 C CA . VAL A 1 91 ? -6.131 -0.060 11.900 1.00 92.62 91 VAL A CA 1
ATOM 719 C C . VAL A 1 91 ? -5.184 -1.252 11.875 1.00 92.62 91 VAL A C 1
ATOM 721 O O . VAL A 1 91 ? -4.050 -1.198 12.345 1.00 92.62 91 VAL A O 1
ATOM 724 N N . GLU A 1 92 ? -5.635 -2.342 11.260 1.00 92.56 92 GLU A N 1
ATOM 725 C CA . GLU A 1 92 ? -4.806 -3.512 10.997 1.00 92.56 92 GLU A CA 1
ATOM 726 C C . GLU A 1 92 ? -4.448 -3.583 9.511 1.00 92.56 92 GLU A C 1
ATOM 728 O O . GLU A 1 92 ? -5.313 -3.833 8.670 1.00 92.56 92 GLU A O 1
ATOM 733 N N . ARG A 1 93 ? -3.163 -3.402 9.183 1.00 92.75 93 ARG A N 1
ATOM 734 C CA . ARG A 1 93 ? -2.629 -3.655 7.836 1.00 92.75 93 ARG A CA 1
ATOM 735 C C . ARG A 1 93 ? -2.587 -5.159 7.570 1.00 92.75 93 ARG A C 1
ATOM 737 O O . ARG A 1 93 ? -1.996 -5.907 8.348 1.00 92.75 93 ARG A O 1
ATOM 744 N N . ILE A 1 94 ? -3.181 -5.593 6.464 1.00 90.69 94 ILE A N 1
ATOM 745 C CA . ILE A 1 94 ? -3.270 -7.009 6.079 1.00 90.69 94 ILE A CA 1
ATOM 746 C C . ILE A 1 94 ? -2.249 -7.332 4.997 1.00 90.69 94 ILE A C 1
ATOM 748 O O . ILE A 1 94 ? -1.465 -8.272 5.144 1.00 90.69 94 ILE A O 1
ATOM 752 N N . CYS A 1 95 ? -2.233 -6.545 3.923 1.00 89.81 95 CYS A N 1
ATOM 753 C CA . CYS A 1 95 ? -1.247 -6.691 2.864 1.00 89.81 95 CYS A CA 1
ATOM 754 C C . CYS A 1 95 ? -0.915 -5.361 2.195 1.00 89.81 95 CYS A C 1
ATOM 756 O O . CYS A 1 95 ? -1.709 -4.416 2.218 1.00 89.81 95 CYS A O 1
ATOM 758 N N . THR A 1 96 ? 0.264 -5.347 1.586 1.00 91.19 96 THR A N 1
ATOM 759 C CA . THR A 1 96 ? 0.788 -4.255 0.781 1.00 91.19 96 THR A CA 1
ATOM 760 C C . THR A 1 96 ? 1.306 -4.821 -0.536 1.00 91.19 96 THR A C 1
ATOM 762 O O . THR A 1 96 ? 2.047 -5.805 -0.542 1.00 91.19 96 THR A O 1
ATOM 765 N N . LEU A 1 97 ? 0.939 -4.188 -1.645 1.00 90.06 97 LEU A N 1
ATOM 766 C CA . LEU A 1 97 ? 1.465 -4.487 -2.972 1.00 90.06 97 LEU A CA 1
ATOM 767 C C . LEU A 1 97 ? 2.009 -3.200 -3.594 1.00 90.06 97 LEU A C 1
ATOM 769 O O . LEU A 1 97 ? 1.257 -2.249 -3.811 1.00 90.06 97 LEU A O 1
ATOM 773 N N . TYR A 1 98 ? 3.305 -3.176 -3.884 1.00 90.31 98 TYR A N 1
ATOM 774 C CA . TYR A 1 98 ? 3.916 -2.106 -4.665 1.00 90.31 98 TYR A CA 1
ATOM 775 C C . TYR A 1 98 ? 3.631 -2.314 -6.153 1.00 90.31 98 TYR A C 1
ATOM 777 O O . TYR A 1 98 ? 3.781 -3.417 -6.678 1.00 90.31 98 TYR A O 1
ATOM 785 N N . LEU A 1 99 ? 3.203 -1.252 -6.824 1.00 89.12 99 LEU A N 1
ATOM 786 C CA . LEU A 1 99 ? 2.931 -1.220 -8.253 1.00 89.12 99 LEU A CA 1
ATOM 787 C C . LEU A 1 99 ? 4.029 -0.387 -8.892 1.00 89.12 99 LEU A C 1
ATOM 789 O O . LEU A 1 99 ? 4.004 0.844 -8.829 1.00 89.12 99 LEU A O 1
ATOM 793 N N . LYS A 1 100 ? 5.002 -1.089 -9.460 1.00 88.44 100 LYS A N 1
ATOM 794 C CA . LYS A 1 100 ? 6.188 -0.508 -10.066 1.00 88.44 100 LYS A CA 1
ATOM 795 C C . LYS A 1 100 ? 5.938 -0.218 -11.549 1.00 88.44 100 LYS A C 1
ATOM 797 O O . LYS A 1 100 ? 5.634 -1.161 -12.277 1.00 88.44 100 LYS A O 1
ATOM 802 N N . PRO A 1 101 ? 6.062 1.026 -12.027 1.00 86.50 101 PRO A N 1
ATOM 803 C CA . PRO A 1 101 ? 6.004 1.320 -13.454 1.00 86.50 101 PRO A CA 1
ATOM 804 C C . PRO A 1 101 ? 7.097 0.567 -14.212 1.00 86.50 101 PRO A C 1
ATOM 806 O O . PRO A 1 101 ? 8.229 0.511 -13.739 1.00 86.50 101 PRO A O 1
ATOM 809 N N . GLU A 1 102 ? 6.808 0.084 -15.421 1.00 84.06 102 GLU A N 1
ATOM 810 C CA . GLU A 1 102 ? 7.829 -0.501 -16.317 1.00 84.06 102 GLU A CA 1
ATOM 811 C C . GLU A 1 102 ? 9.020 0.441 -16.568 1.00 84.06 102 GLU A C 1
ATOM 813 O O . GLU A 1 102 ? 10.142 -0.000 -16.791 1.00 84.06 102 GLU A O 1
ATOM 818 N N . SER A 1 103 ? 8.788 1.757 -16.524 1.00 81.12 103 SER A N 1
ATOM 819 C CA . SER A 1 103 ? 9.833 2.769 -16.702 1.00 81.12 103 SER A CA 1
ATOM 820 C C . SER A 1 103 ? 10.749 2.951 -15.488 1.00 81.12 103 SER A C 1
ATOM 822 O O . SER A 1 103 ? 11.746 3.665 -15.584 1.00 81.12 103 SER A O 1
ATOM 824 N N . GLU A 1 104 ? 10.384 2.408 -14.326 1.00 79.25 104 GLU A N 1
ATOM 825 C CA . GLU A 1 104 ? 11.179 2.525 -13.106 1.00 79.25 104 GLU A CA 1
ATOM 826 C C . GLU A 1 104 ? 12.290 1.460 -13.113 1.00 79.25 104 GLU A C 1
ATOM 828 O O . GLU A 1 104 ? 11.987 0.271 -13.207 1.00 79.25 104 GLU A O 1
ATOM 833 N N . PRO A 1 105 ? 13.576 1.840 -13.017 1.00 71.06 105 PRO A N 1
ATOM 834 C CA . PRO A 1 105 ? 14.674 0.881 -13.086 1.00 71.06 105 PRO A CA 1
ATOM 835 C C . PRO A 1 105 ? 14.670 -0.058 -11.876 1.00 71.06 105 PRO A C 1
ATOM 837 O O . PRO A 1 105 ? 14.253 0.310 -10.777 1.00 71.06 105 PRO A O 1
ATOM 840 N N . ASP A 1 106 ? 15.132 -1.295 -12.049 1.00 69.94 106 ASP A N 1
ATOM 841 C CA . ASP A 1 106 ? 15.414 -2.179 -10.916 1.00 69.94 106 ASP A CA 1
ATOM 842 C C . ASP A 1 106 ? 16.575 -1.630 -10.084 1.00 69.94 106 ASP A C 1
ATOM 844 O O . ASP A 1 106 ? 17.595 -1.170 -10.607 1.00 69.94 106 ASP A O 1
ATOM 848 N N . GLU A 1 107 ? 16.436 -1.683 -8.758 1.00 63.25 107 GLU A N 1
ATOM 849 C CA . GLU A 1 107 ? 17.535 -1.337 -7.851 1.00 63.25 107 GLU A CA 1
ATOM 850 C C . GLU A 1 107 ? 18.749 -2.244 -8.102 1.00 63.25 107 GLU A C 1
ATOM 852 O O . GLU A 1 107 ? 19.890 -1.796 -8.007 1.00 63.25 107 GLU A O 1
ATOM 857 N N . LEU A 1 108 ? 18.511 -3.495 -8.517 1.00 57.75 108 LEU A N 1
ATOM 858 C CA . LEU A 1 108 ? 19.560 -4.432 -8.910 1.00 57.75 108 LEU A CA 1
ATOM 859 C C . LEU A 1 108 ? 20.298 -3.974 -10.178 1.00 57.75 108 LEU A C 1
ATOM 861 O O . LEU A 1 108 ? 21.525 -3.958 -10.188 1.00 57.75 108 LEU A O 1
ATOM 865 N N . GLU A 1 109 ? 19.574 -3.534 -11.209 1.00 58.25 109 GLU A N 1
ATOM 866 C CA . GLU A 1 109 ? 20.166 -2.949 -12.421 1.00 58.25 109 GLU A CA 1
ATOM 867 C C . GLU A 1 109 ? 20.965 -1.684 -12.091 1.00 58.25 109 GLU A C 1
ATOM 869 O O . GLU A 1 109 ? 22.056 -1.464 -12.614 1.00 58.25 109 GLU A O 1
ATOM 874 N N . SER A 1 110 ? 20.472 -0.868 -11.161 1.00 57.81 110 SER A N 1
ATOM 875 C CA . SER A 1 110 ? 21.168 0.344 -10.719 1.00 57.81 110 SER A CA 1
ATOM 876 C C . SER A 1 110 ? 22.481 0.032 -9.986 1.00 57.81 110 SER A C 1
ATOM 878 O O . SER A 1 110 ? 23.452 0.769 -10.133 1.00 57.81 110 SER A O 1
ATOM 880 N N . LEU A 1 111 ? 22.542 -1.075 -9.236 1.00 50.72 111 LEU A N 1
ATOM 881 C CA . LEU A 1 111 ? 23.760 -1.557 -8.573 1.00 50.72 111 LEU A CA 1
ATOM 882 C C . LEU A 1 111 ? 24.752 -2.213 -9.545 1.00 50.72 111 LEU A C 1
ATOM 884 O O . LEU A 1 111 ? 25.960 -2.063 -9.369 1.00 50.72 111 LEU A O 1
ATOM 888 N N . LEU A 1 112 ? 24.262 -2.923 -10.564 1.00 54.22 112 LEU A N 1
ATOM 889 C CA . LEU A 1 112 ? 25.099 -3.574 -11.580 1.00 54.22 112 LEU A CA 1
ATOM 890 C C . LEU A 1 112 ? 25.720 -2.566 -12.556 1.00 54.22 112 LEU A C 1
ATOM 892 O O . LEU A 1 112 ? 26.859 -2.747 -12.977 1.00 54.22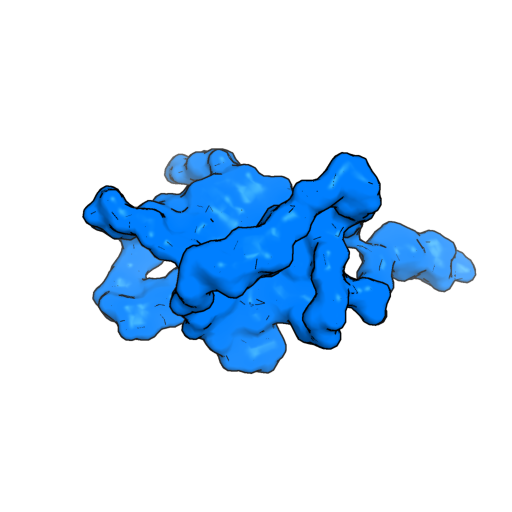 112 LEU A O 1
ATOM 896 N N . ASN A 1 113 ? 25.006 -1.483 -12.864 1.00 56.88 113 ASN A N 1
ATOM 897 C CA . ASN A 1 113 ? 25.469 -0.423 -13.763 1.00 56.88 113 ASN A CA 1
ATOM 898 C C . ASN A 1 113 ? 26.293 0.673 -13.056 1.00 56.88 113 ASN A C 1
ATOM 900 O O . ASN A 1 113 ? 26.750 1.611 -13.705 1.00 56.88 113 ASN A O 1
ATOM 904 N N . ALA A 1 114 ? 26.495 0.571 -11.737 1.00 56.41 114 ALA A N 1
ATOM 905 C CA . ALA A 1 114 ? 27.338 1.481 -10.957 1.00 56.41 114 ALA A CA 1
ATOM 906 C C . ALA A 1 114 ? 28.831 1.074 -10.925 1.00 56.41 114 ALA A C 1
ATOM 908 O O . ALA A 1 114 ? 29.578 1.588 -10.086 1.00 56.41 114 ALA A O 1
ATOM 909 N N . GLN A 1 115 ? 29.261 0.157 -11.804 1.00 42.03 115 GLN A N 1
ATOM 910 C CA . GLN A 1 115 ? 30.664 -0.245 -11.992 1.00 42.03 115 GLN A CA 1
ATOM 911 C C . GLN A 1 115 ? 31.343 0.490 -13.146 1.00 42.03 115 GLN A C 1
ATOM 913 O O . GLN A 1 115 ? 30.759 0.543 -14.250 1.00 42.03 115 GLN A O 1
#

Sequence (115 aa):
RRKCCIVSAKITQDSEPSVYVLLNHNKKYHALVYTPKNQQVREPDIIKLLNLIACNEDTEIAVVDYGLVEELSDACIKAWCNKQSISPEEVERICTLYLKPESEPDELESLLNAQ